Protein AF-A0A497G8M2-F1 (afdb_monomer)

pLDDT: mean 75.1, std 10.54, range [55.91, 89.5]

Structure (mmCIF, N/CA/C/O backbone):
data_AF-A0A497G8M2-F1
#
_entry.id   AF-A0A497G8M2-F1
#
loop_
_atom_site.group_PDB
_atom_site.id
_atom_site.type_symbol
_atom_site.label_atom_id
_atom_site.label_alt_id
_atom_site.label_comp_id
_atom_site.label_asym_id
_atom_site.label_entity_id
_atom_site.label_seq_id
_atom_site.pdbx_PDB_ins_code
_atom_site.Cartn_x
_atom_site.Cartn_y
_atom_site.Cartn_z
_atom_site.occupancy
_atom_site.B_iso_or_equiv
_atom_site.auth_seq_id
_atom_site.auth_comp_id
_atom_site.auth_asym_id
_atom_site.auth_atom_id
_atom_site.pdbx_PDB_model_num
ATOM 1 N N . MET A 1 1 ? -39.602 2.293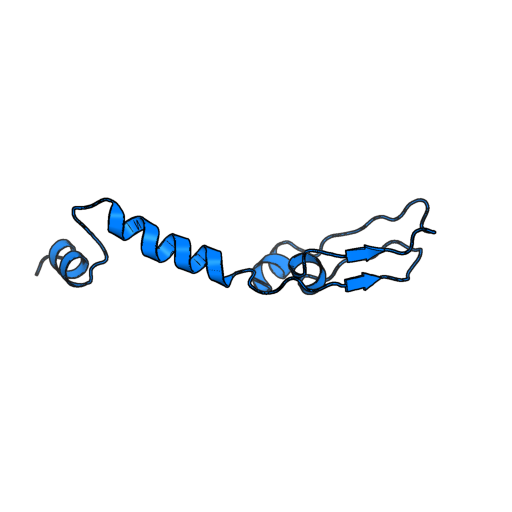 27.861 1.00 69.12 1 MET A N 1
ATOM 2 C CA . MET A 1 1 ? -38.551 3.228 27.388 1.00 69.12 1 MET A CA 1
ATOM 3 C C . MET A 1 1 ? -38.495 3.166 25.870 1.00 69.12 1 MET A C 1
ATOM 5 O O . MET A 1 1 ? -38.521 2.071 25.333 1.00 69.12 1 MET A O 1
ATOM 9 N N . SER A 1 2 ? -38.483 4.309 25.178 1.00 84.75 2 SER A N 1
ATOM 10 C CA . SER A 1 2 ? -38.452 4.341 23.708 1.00 84.75 2 SER A CA 1
ATOM 11 C C . SER A 1 2 ? -37.014 4.327 23.203 1.00 84.75 2 SER A C 1
ATOM 13 O O . SER A 1 2 ? -36.209 5.153 23.634 1.00 84.75 2 SER A O 1
ATOM 15 N N . TRP A 1 3 ? -36.718 3.443 22.250 1.00 67.81 3 TRP A N 1
ATOM 16 C CA . TRP A 1 3 ? -35.418 3.358 21.580 1.00 67.81 3 TRP A CA 1
ATOM 17 C C . TRP A 1 3 ? -35.003 4.702 20.966 1.00 67.81 3 TRP A C 1
ATOM 19 O O . TRP A 1 3 ? -33.867 5.138 21.116 1.00 67.81 3 TRP A O 1
ATOM 29 N N . LYS A 1 4 ? -35.962 5.444 20.392 1.00 72.06 4 LYS A N 1
ATOM 30 C CA . LYS A 1 4 ? -35.721 6.809 19.893 1.00 72.06 4 LYS A CA 1
ATOM 31 C C . LYS A 1 4 ? -35.279 7.758 21.011 1.00 72.06 4 LYS A C 1
ATOM 33 O O . LYS A 1 4 ? -34.406 8.588 20.801 1.00 72.06 4 LYS A O 1
ATOM 38 N N . GLY A 1 5 ? -35.852 7.632 22.207 1.00 79.06 5 GLY A N 1
ATOM 39 C CA . GLY A 1 5 ? -35.459 8.431 23.371 1.00 79.06 5 GLY A CA 1
ATOM 40 C C . GLY A 1 5 ? -34.061 8.087 23.889 1.00 79.06 5 GLY A C 1
ATOM 41 O O . GLY A 1 5 ? -33.322 8.989 24.274 1.00 79.06 5 GLY A O 1
ATOM 42 N N . VAL A 1 6 ? -33.680 6.807 23.850 1.00 81.62 6 VAL A N 1
ATOM 43 C CA . VAL A 1 6 ? -32.331 6.342 24.216 1.00 81.62 6 VAL A CA 1
ATOM 44 C C . VAL A 1 6 ? -31.289 6.911 23.255 1.00 81.62 6 VAL A C 1
ATOM 46 O O . VAL A 1 6 ? -30.299 7.484 23.695 1.00 81.62 6 VAL A O 1
ATOM 49 N N . LEU A 1 7 ? -31.554 6.851 21.950 1.00 75.44 7 LEU A N 1
ATOM 50 C CA . LEU A 1 7 ? -30.641 7.367 20.928 1.00 75.44 7 LEU A CA 1
ATOM 51 C C . LEU A 1 7 ? -30.515 8.900 20.951 1.00 75.44 7 LEU A C 1
ATOM 53 O O . LEU A 1 7 ? -29.431 9.428 20.711 1.00 75.44 7 LEU A O 1
ATOM 57 N N . ARG A 1 8 ? -31.592 9.617 21.304 1.00 78.88 8 ARG A N 1
ATOM 58 C CA . ARG A 1 8 ? -31.551 11.074 21.532 1.00 78.88 8 ARG A CA 1
ATOM 59 C C . ARG A 1 8 ? -30.744 11.434 22.779 1.00 78.88 8 ARG A C 1
ATOM 61 O O . ARG A 1 8 ? -29.947 12.361 22.731 1.00 78.88 8 ARG A O 1
ATOM 68 N N . LYS A 1 9 ? -30.897 10.681 23.877 1.00 75.88 9 LYS A N 1
ATOM 69 C CA . LYS A 1 9 ? -30.072 10.855 25.088 1.00 75.88 9 LYS A CA 1
ATOM 70 C C . LYS A 1 9 ? -28.593 10.555 24.840 1.00 75.88 9 LYS A C 1
ATOM 72 O O . LYS A 1 9 ? -27.748 11.177 25.468 1.00 75.88 9 LYS A O 1
ATOM 77 N N . ALA A 1 10 ? -28.293 9.637 23.924 1.00 71.56 10 ALA A N 1
ATOM 78 C CA . ALA A 1 10 ? -26.933 9.305 23.512 1.00 71.56 10 ALA A CA 1
ATOM 79 C C . ALA A 1 10 ? -26.321 10.307 22.509 1.00 71.56 10 ALA A C 1
ATOM 81 O O . ALA A 1 10 ? -25.180 10.120 22.102 1.00 71.56 10 ALA A O 1
ATOM 82 N N . GLY A 1 11 ? -27.059 11.341 22.076 1.00 67.81 11 GLY A N 1
ATOM 83 C CA . GLY A 1 11 ? -26.565 12.346 21.122 1.00 67.81 11 GLY A CA 1
ATOM 84 C C . GLY A 1 11 ? -26.375 11.830 19.690 1.00 67.81 11 GLY A C 1
ATOM 85 O O . GLY A 1 11 ? -25.791 12.523 18.866 1.00 67.81 11 GLY A O 1
ATOM 86 N N . ILE A 1 12 ? -26.875 10.625 19.389 1.00 72.44 12 ILE A N 1
ATOM 87 C CA . ILE A 1 12 ? -26.740 9.970 18.078 1.00 72.44 12 ILE A CA 1
ATOM 88 C C . ILE A 1 12 ? -27.763 10.530 17.081 1.00 72.44 12 ILE A C 1
ATOM 90 O O . ILE A 1 12 ? -27.514 10.558 15.882 1.00 72.44 12 ILE A O 1
ATOM 94 N N . ILE A 1 13 ? -28.921 10.983 17.573 1.00 69.19 13 ILE A N 1
ATOM 95 C CA . ILE A 1 13 ? -29.987 11.557 16.745 1.00 69.19 13 ILE A CA 1
ATOM 96 C C . ILE A 1 13 ? -30.268 12.980 17.225 1.00 69.19 13 ILE A C 1
ATOM 98 O O . ILE A 1 13 ? -30.922 13.182 18.253 1.00 69.19 13 ILE A O 1
ATOM 102 N N . GLY A 1 14 ? -29.762 13.949 16.467 1.00 62.53 14 GLY A N 1
ATOM 103 C CA . GLY A 1 14 ? -30.021 15.375 16.651 1.00 62.53 14 GLY A CA 1
ATOM 104 C C . GLY A 1 14 ? -31.310 15.816 15.977 1.00 62.53 14 GLY A C 1
ATOM 105 O O . GLY A 1 14 ? -31.826 15.158 15.078 1.00 62.53 14 GLY A O 1
ATOM 106 N N . THR A 1 15 ? -31.849 16.942 16.428 1.00 63.75 15 THR A N 1
ATOM 107 C CA . THR A 1 15 ? -32.924 17.665 15.723 1.00 63.75 15 THR A CA 1
ATOM 108 C C . THR A 1 15 ? -32.375 18.638 14.682 1.00 63.75 15 THR A C 1
ATOM 110 O O . THR A 1 15 ? -33.127 19.195 13.889 1.00 63.75 15 THR A O 1
ATOM 113 N N . ASP A 1 16 ? -31.063 18.833 14.683 1.00 62.88 16 ASP A N 1
ATOM 114 C CA . ASP A 1 16 ? -30.299 19.711 13.825 1.00 62.88 16 ASP A CA 1
ATOM 115 C C . ASP A 1 16 ? -29.298 18.900 12.992 1.00 62.88 16 ASP A C 1
ATOM 117 O O . ASP A 1 16 ? -28.629 17.989 13.481 1.00 62.88 16 ASP A O 1
ATOM 121 N N . ARG A 1 17 ? -29.159 19.271 11.713 1.00 57.91 17 ARG A N 1
ATOM 122 C CA . ARG A 1 17 ? -28.249 18.625 10.746 1.00 57.91 17 ARG A CA 1
ATOM 123 C C . ARG A 1 17 ? -26.758 18.727 11.116 1.00 57.91 17 ARG A C 1
ATOM 125 O O . ARG A 1 17 ? -25.916 18.296 10.343 1.00 57.91 17 ARG A O 1
ATOM 132 N N . SER A 1 18 ? -26.407 19.309 12.263 1.00 56.56 18 SER A N 1
ATOM 133 C CA . SER A 1 18 ? -25.024 19.528 12.703 1.00 56.56 18 SER A CA 1
ATOM 134 C C . SER A 1 18 ? -24.374 18.263 13.288 1.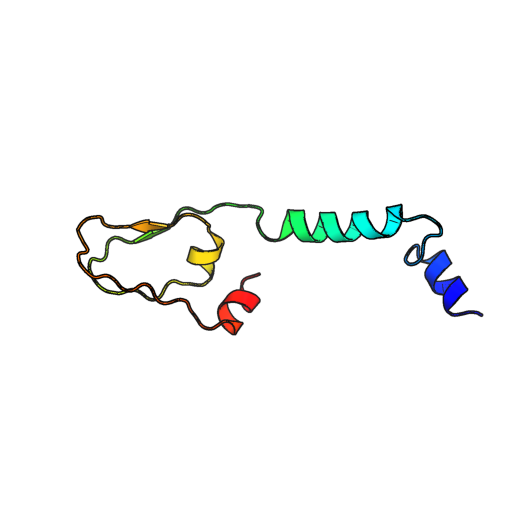00 56.56 18 SER A C 1
ATOM 136 O O . SER A 1 18 ? -23.162 18.068 13.167 1.00 56.56 18 SER A O 1
ATOM 138 N N . LEU A 1 19 ? -25.168 17.344 13.855 1.00 55.91 19 LEU A N 1
ATOM 139 C CA . LEU A 1 19 ? -24.643 16.129 14.502 1.00 55.91 19 LEU A CA 1
ATOM 140 C C . LEU A 1 19 ? -24.149 15.057 13.515 1.00 55.91 19 LEU A C 1
ATOM 142 O O . LEU A 1 19 ? -23.448 14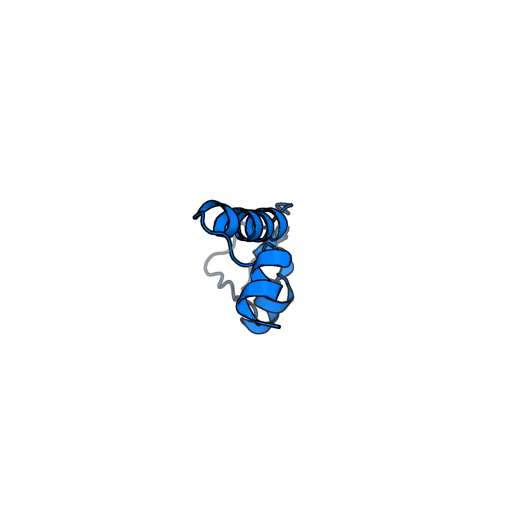.129 13.912 1.00 55.91 19 LEU A O 1
ATOM 146 N N . GLU A 1 20 ? -24.453 15.202 12.226 1.00 59.31 20 GLU A N 1
ATOM 147 C CA . GLU A 1 20 ? -24.060 14.245 11.184 1.00 59.31 20 GLU A CA 1
ATOM 148 C C . GLU A 1 20 ? -22.667 14.521 10.605 1.00 59.31 20 GLU A C 1
ATOM 150 O O . GLU A 1 20 ? -22.033 13.622 10.055 1.00 59.31 20 GLU A O 1
ATOM 155 N N . PHE A 1 21 ? -22.141 15.736 10.774 1.00 57.91 21 PHE A N 1
ATOM 156 C CA . PHE A 1 21 ? -20.853 16.105 10.188 1.00 57.91 21 PHE A CA 1
ATOM 157 C C . PHE A 1 21 ? -19.683 15.875 11.142 1.00 57.91 21 PHE A C 1
ATOM 159 O O . PHE A 1 21 ? -18.609 15.506 10.687 1.00 57.91 21 PHE A O 1
ATOM 166 N N . SER A 1 22 ? -19.876 15.981 12.460 1.00 57.41 22 SER A N 1
ATOM 167 C CA . SER A 1 22 ? -18.773 15.860 13.431 1.00 57.41 22 SER A CA 1
ATOM 168 C C . SER A 1 22 ? -18.071 14.495 13.384 1.00 57.41 22 SER A C 1
ATOM 170 O O . SER A 1 22 ? -16.842 14.425 13.397 1.00 57.41 22 SER A O 1
ATOM 172 N N . ASN A 1 23 ? -18.831 13.402 13.256 1.00 59.28 23 ASN A N 1
ATOM 173 C CA . ASN A 1 23 ? -18.243 12.065 13.184 1.00 59.28 23 ASN A CA 1
ATOM 174 C C . ASN A 1 23 ? -17.607 11.806 11.808 1.00 59.28 23 ASN A C 1
ATOM 176 O O . ASN A 1 23 ? -16.530 11.227 11.718 1.00 59.28 23 ASN A O 1
ATOM 180 N N . GLN A 1 24 ? -18.211 12.313 10.729 1.00 59.16 24 GLN A N 1
ATOM 181 C CA . GLN A 1 24 ? -17.678 12.127 9.378 1.00 59.16 24 GLN A CA 1
ATOM 182 C C . GLN A 1 24 ? -16.371 12.891 9.135 1.00 59.16 24 GLN A C 1
ATOM 184 O O . GLN A 1 24 ? -15.461 12.349 8.507 1.00 59.16 24 GLN A O 1
ATOM 189 N N . THR A 1 25 ? -16.208 14.101 9.676 1.00 56.09 25 THR A N 1
ATOM 190 C CA . THR A 1 25 ? -14.935 14.838 9.566 1.00 56.09 25 THR A CA 1
ATOM 191 C C . THR A 1 25 ? -13.821 14.174 10.385 1.00 56.09 25 THR A C 1
ATOM 193 O O . THR A 1 25 ? -12.657 14.213 9.994 1.00 56.09 25 THR A O 1
ATOM 196 N N . ARG A 1 26 ? -14.163 13.499 11.492 1.00 61.75 26 ARG A N 1
ATOM 197 C CA . ARG A 1 26 ? -13.208 12.754 12.335 1.00 61.75 26 ARG A CA 1
ATOM 198 C C . ARG A 1 26 ? -12.666 11.501 11.649 1.00 61.75 26 ARG A C 1
ATOM 200 O O . ARG A 1 26 ? -11.474 11.238 11.765 1.00 61.75 26 ARG A O 1
ATOM 207 N N . PHE A 1 27 ? -13.501 10.770 10.909 1.00 60.03 27 PHE A N 1
ATOM 208 C CA . PHE A 1 27 ? -13.029 9.637 10.107 1.00 60.03 27 PHE A CA 1
ATOM 209 C C . PHE A 1 27 ? -12.114 10.099 8.974 1.00 60.03 27 PHE A C 1
ATOM 211 O O . PHE A 1 27 ? -11.078 9.496 8.737 1.00 60.03 27 PHE A O 1
ATOM 218 N N . ARG A 1 28 ? -12.430 11.217 8.316 1.00 59.72 28 ARG A N 1
ATOM 219 C CA . ARG A 1 28 ? -11.617 11.712 7.195 1.00 59.72 28 ARG A CA 1
ATOM 220 C C . ARG A 1 28 ? -10.244 12.231 7.619 1.00 59.72 28 ARG A C 1
ATOM 222 O O . ARG A 1 28 ? -9.279 12.022 6.896 1.00 59.72 28 ARG A O 1
ATOM 229 N N . ASN A 1 29 ? -10.141 12.862 8.786 1.00 58.09 29 ASN A N 1
ATOM 230 C CA . ASN A 1 29 ? -8.889 13.472 9.230 1.00 58.09 29 ASN A CA 1
ATOM 231 C C . ASN A 1 29 ? -7.852 12.478 9.774 1.00 58.09 29 ASN A C 1
ATOM 233 O O . ASN A 1 29 ? -6.710 12.884 9.944 1.00 58.09 29 ASN A O 1
ATOM 237 N N . ASN A 1 30 ? -8.215 11.219 10.049 1.00 59.22 30 ASN A N 1
ATOM 238 C CA . ASN A 1 30 ? -7.318 10.248 10.692 1.00 59.22 30 ASN A CA 1
ATOM 239 C C . ASN A 1 30 ? -6.857 9.092 9.792 1.00 59.22 30 ASN A C 1
ATOM 241 O O . ASN A 1 30 ? -5.956 8.363 10.192 1.00 59.22 30 ASN A O 1
ATOM 245 N N . LEU A 1 31 ? -7.445 8.925 8.603 1.00 62.09 31 LEU A N 1
ATOM 246 C CA . LEU A 1 31 ? -7.144 7.786 7.724 1.00 62.09 31 LEU A CA 1
ATOM 247 C C . LEU A 1 31 ? -5.849 7.964 6.916 1.00 62.09 31 LEU A C 1
ATOM 249 O O . LEU A 1 31 ? 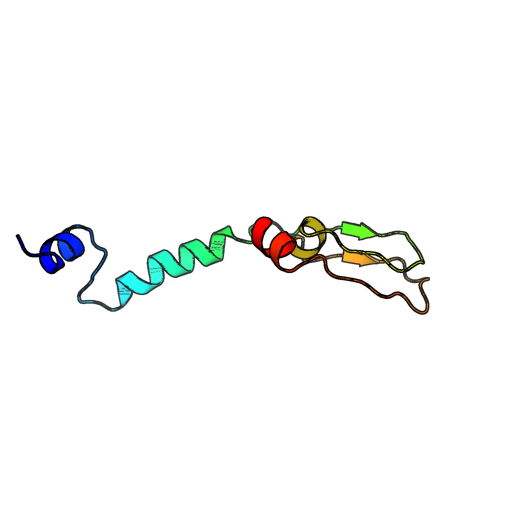-5.249 6.978 6.511 1.00 62.09 31 LEU A O 1
ATOM 253 N N . LEU A 1 32 ? -5.386 9.201 6.707 1.00 62.88 32 LEU A N 1
ATOM 254 C CA . LEU A 1 32 ? -4.160 9.515 5.962 1.00 62.88 32 LEU A CA 1
ATOM 255 C C . LEU A 1 32 ? -3.486 10.751 6.580 1.00 62.88 32 LEU A C 1
ATOM 257 O O . LEU A 1 32 ? -3.583 11.861 6.070 1.00 62.88 32 LEU A O 1
ATOM 261 N N . THR A 1 33 ? -2.863 10.591 7.748 1.00 63.69 33 THR A N 1
ATOM 262 C CA . THR A 1 33 ? -2.245 11.704 8.505 1.00 63.69 33 THR A CA 1
ATOM 263 C C . THR A 1 33 ? -0.757 11.899 8.224 1.00 63.69 33 THR A C 1
ATOM 265 O O . THR A 1 33 ? -0.149 12.829 8.756 1.00 63.69 33 THR A O 1
ATOM 268 N N . LYS A 1 34 ? -0.142 11.042 7.402 1.00 68.00 34 LYS A N 1
ATOM 269 C CA . LYS A 1 34 ? 1.291 11.111 7.117 1.00 68.00 34 LYS A CA 1
ATOM 270 C C . LYS A 1 34 ? 1.623 10.603 5.718 1.00 68.00 34 LYS A C 1
ATOM 272 O O . LYS A 1 34 ? 1.695 9.400 5.492 1.00 6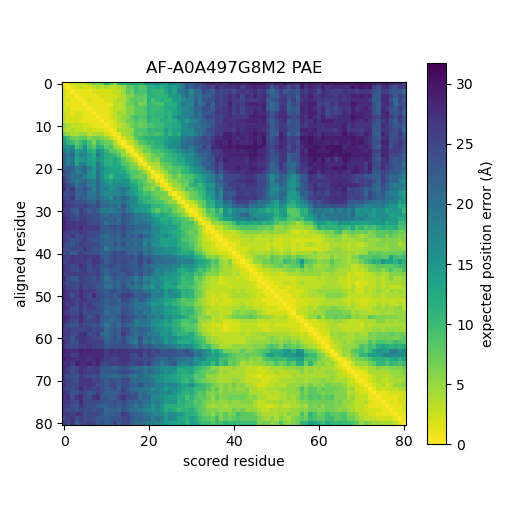8.00 34 LYS A O 1
ATOM 277 N N . THR A 1 35 ? 1.915 11.536 4.819 1.00 71.75 35 THR A N 1
ATOM 278 C CA . THR A 1 35 ? 2.544 11.258 3.524 1.00 71.75 35 THR A CA 1
ATOM 279 C C . THR A 1 35 ? 3.918 10.621 3.756 1.00 71.75 35 THR A C 1
ATOM 281 O O . THR A 1 35 ? 4.734 11.146 4.523 1.00 71.75 35 THR A O 1
ATOM 284 N N 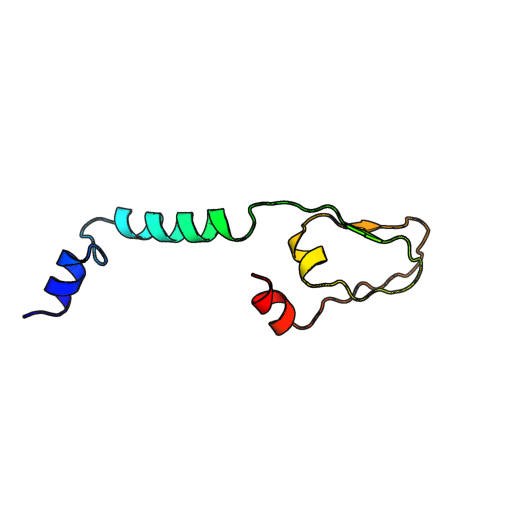. THR A 1 36 ? 4.187 9.478 3.121 1.00 80.94 36 THR A N 1
ATOM 285 C CA . THR A 1 36 ? 5.477 8.777 3.220 1.00 80.94 36 THR A CA 1
ATOM 286 C C . THR A 1 36 ? 6.060 8.545 1.833 1.00 80.94 36 THR A C 1
ATOM 288 O O . THR A 1 36 ? 5.483 7.866 0.993 1.00 80.94 36 THR A O 1
ATOM 291 N N . VAL A 1 37 ? 7.238 9.116 1.585 1.00 86.12 37 VAL A N 1
ATOM 292 C CA . VAL A 1 37 ? 7.887 9.008 0.277 1.00 86.12 37 VAL A CA 1
ATOM 293 C C . VAL A 1 37 ? 8.591 7.661 0.160 1.00 86.12 37 VAL A C 1
ATOM 295 O O . VAL A 1 37 ? 9.443 7.330 0.984 1.00 86.12 37 VAL A O 1
ATOM 298 N N . SER A 1 38 ? 8.255 6.901 -0.881 1.00 87.12 38 SER A N 1
ATOM 299 C CA . SER A 1 38 ? 8.881 5.611 -1.182 1.00 87.12 38 SER A CA 1
ATOM 300 C C . SER A 1 38 ? 9.680 5.679 -2.479 1.00 87.12 38 SER A C 1
ATOM 302 O O . SER A 1 38 ? 9.150 6.098 -3.502 1.00 87.12 38 SER A O 1
ATOM 304 N N . THR A 1 39 ? 10.931 5.221 -2.470 1.00 89.50 39 THR A N 1
ATOM 305 C CA . THR A 1 39 ? 11.787 5.202 -3.669 1.00 89.50 39 THR A CA 1
ATOM 306 C C . THR A 1 39 ? 11.982 3.774 -4.171 1.00 89.50 39 THR A C 1
ATOM 308 O O . THR A 1 39 ? 12.370 2.893 -3.403 1.00 89.50 39 THR A O 1
ATOM 311 N N . ILE A 1 40 ? 11.726 3.536 -5.462 1.00 86.56 40 ILE A N 1
ATOM 312 C CA . ILE A 1 40 ? 11.872 2.225 -6.115 1.00 86.56 40 ILE A CA 1
ATOM 313 C C . ILE A 1 40 ? 12.883 2.333 -7.264 1.00 86.56 40 ILE A C 1
ATOM 315 O O . ILE A 1 40 ? 12.562 2.821 -8.349 1.00 86.56 40 ILE A O 1
ATOM 319 N N . ASN A 1 41 ? 14.084 1.796 -7.033 1.00 83.62 41 ASN A N 1
ATOM 320 C CA . ASN A 1 41 ? 15.240 1.856 -7.944 1.00 83.62 41 ASN A CA 1
ATOM 321 C C . ASN A 1 41 ? 15.368 0.631 -8.865 1.00 83.62 41 ASN A C 1
ATOM 323 O O . ASN A 1 41 ? 16.469 0.213 -9.208 1.00 83.62 41 ASN A O 1
ATOM 327 N N . THR A 1 42 ? 14.259 -0.027 -9.188 1.00 78.69 42 THR A N 1
ATOM 328 C CA . THR A 1 42 ? 14.284 -1.198 -10.076 1.00 78.69 42 THR A CA 1
ATOM 329 C C . THR A 1 42 ? 13.877 -0.774 -11.483 1.00 78.69 4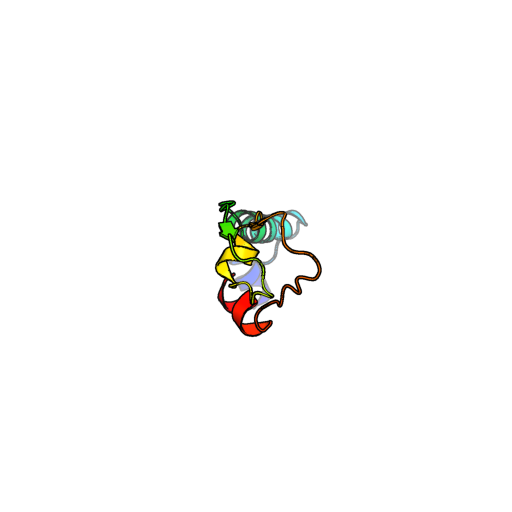2 THR A C 1
ATOM 331 O O . THR A 1 42 ? 13.078 0.140 -11.627 1.00 78.69 42 THR A O 1
ATOM 334 N N . THR A 1 43 ? 14.381 -1.417 -12.534 1.00 74.31 43 THR A N 1
ATOM 335 C CA . THR A 1 43 ? 14.004 -1.111 -13.930 1.00 74.31 43 THR A CA 1
ATOM 336 C C . THR A 1 43 ? 12.889 -2.018 -14.474 1.00 74.31 43 THR A C 1
ATOM 338 O O . THR A 1 43 ? 12.323 -1.729 -15.522 1.00 74.31 43 THR A O 1
ATOM 341 N N . ALA A 1 44 ? 12.518 -3.079 -13.744 1.00 78.38 44 ALA A N 1
ATOM 342 C CA . ALA A 1 44 ? 11.534 -4.104 -14.138 1.00 78.38 44 ALA A CA 1
ATOM 343 C C . ALA A 1 44 ? 10.127 -3.872 -13.549 1.00 78.38 44 ALA A C 1
ATOM 345 O O . ALA A 1 44 ? 9.972 -3.061 -12.649 1.00 78.38 44 ALA A O 1
ATOM 346 N N . ALA A 1 45 ? 9.081 -4.574 -13.994 1.00 81.00 45 ALA A N 1
ATOM 347 C CA . ALA A 1 45 ? 7.743 -4.486 -13.380 1.00 81.00 45 ALA A CA 1
ATOM 348 C C . ALA A 1 45 ? 7.769 -4.770 -11.860 1.00 81.00 45 ALA A C 1
ATOM 350 O O . ALA A 1 45 ? 8.538 -5.618 -11.403 1.00 81.00 45 ALA A O 1
ATOM 351 N N . VAL A 1 46 ? 6.956 -4.054 -11.072 1.00 85.19 46 VAL A N 1
ATOM 352 C CA . VAL A 1 46 ? 6.912 -4.193 -9.602 1.00 85.19 46 VAL A CA 1
ATOM 353 C C . VAL A 1 46 ? 5.470 -4.272 -9.106 1.00 85.19 46 VAL A C 1
ATOM 355 O O . 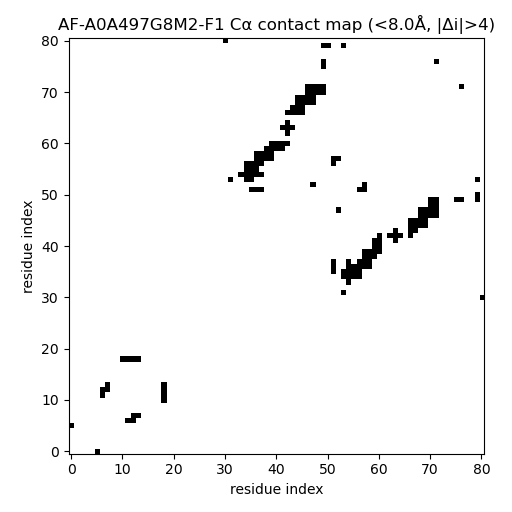VAL A 1 46 ? 4.591 -3.541 -9.560 1.00 85.19 46 VAL A O 1
ATOM 358 N N . ALA A 1 47 ? 5.241 -5.167 -8.144 1.00 88.06 47 ALA A N 1
ATOM 359 C CA . ALA A 1 47 ? 4.040 -5.164 -7.322 1.00 88.06 47 ALA A CA 1
ATOM 360 C C . ALA A 1 47 ? 4.239 -4.185 -6.164 1.00 88.06 47 ALA A C 1
ATOM 362 O O . ALA A 1 47 ? 5.155 -4.348 -5.353 1.00 88.06 47 ALA A O 1
ATOM 363 N N . LEU A 1 48 ? 3.408 -3.148 -6.112 1.00 87.38 48 LEU A N 1
ATOM 364 C CA . LEU A 1 48 ? 3.476 -2.149 -5.054 1.00 87.38 48 LEU A CA 1
ATOM 365 C C . LEU A 1 48 ? 2.881 -2.720 -3.768 1.00 87.38 48 LEU A C 1
ATOM 367 O O . LEU A 1 48 ? 1.875 -3.430 -3.785 1.00 87.38 48 LEU A O 1
ATOM 371 N N . THR A 1 49 ? 3.498 -2.409 -2.635 1.00 87.25 49 THR A N 1
ATOM 372 C CA . THR A 1 49 ? 2.927 -2.774 -1.334 1.00 87.25 49 THR A CA 1
ATOM 373 C C . THR A 1 49 ? 1.806 -1.809 -0.952 1.00 87.25 49 THR A C 1
ATOM 375 O O . THR A 1 49 ? 1.809 -0.643 -1.353 1.00 87.25 49 THR A O 1
ATOM 378 N N . SER A 1 50 ? 0.863 -2.267 -0.124 1.00 84.19 50 SER A N 1
ATOM 379 C CA . SER A 1 50 ? -0.226 -1.423 0.384 1.00 84.19 50 SER A CA 1
ATOM 380 C C . SER A 1 50 ? 0.309 -0.175 1.094 1.00 84.19 50 SER A C 1
ATOM 382 O O . SER A 1 50 ? -0.209 0.916 0.898 1.00 84.19 50 SER A O 1
ATOM 384 N N . ALA A 1 51 ? 1.401 -0.321 1.854 1.00 82.06 51 ALA A N 1
ATOM 385 C CA . ALA A 1 51 ? 2.041 0.782 2.568 1.00 82.06 51 ALA A CA 1
ATOM 386 C C . ALA A 1 51 ? 2.621 1.847 1.621 1.00 82.06 51 ALA A C 1
ATOM 388 O O . ALA A 1 51 ? 2.480 3.037 1.881 1.00 82.06 51 ALA A O 1
ATOM 389 N N . GLN A 1 52 ? 3.228 1.439 0.502 1.00 85.06 52 GLN A N 1
ATOM 39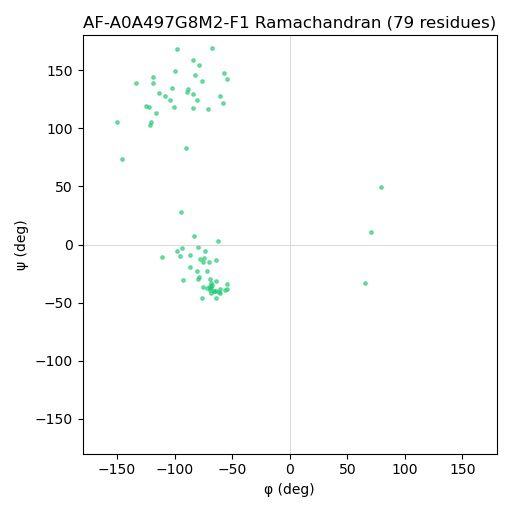0 C CA . GLN A 1 52 ? 3.749 2.378 -0.501 1.00 85.06 52 GLN A CA 1
ATOM 391 C C . GLN A 1 52 ? 2.626 3.137 -1.212 1.00 85.06 52 GLN A C 1
ATOM 393 O O . GLN A 1 52 ? 2.793 4.309 -1.534 1.00 85.06 52 GLN A O 1
ATOM 398 N N . LEU A 1 53 ? 1.483 2.484 -1.438 1.00 85.56 53 LEU A N 1
ATOM 399 C CA . LEU A 1 53 ? 0.311 3.110 -2.055 1.00 85.56 53 LEU A CA 1
ATOM 400 C C . LEU A 1 53 ? -0.384 4.098 -1.111 1.00 85.56 53 LEU A C 1
ATOM 402 O O . LEU A 1 53 ? -0.812 5.160 -1.551 1.00 85.56 53 LEU A O 1
ATOM 406 N N . LEU A 1 54 ? -0.439 3.791 0.186 1.00 84.31 54 LEU A N 1
ATOM 407 C CA . LEU A 1 54 ? -0.956 4.710 1.206 1.00 84.31 54 LEU A CA 1
ATOM 408 C C . LEU A 1 54 ? 0.020 5.843 1.553 1.00 84.31 54 LEU A C 1
ATOM 410 O O . LEU A 1 54 ? -0.381 6.836 2.150 1.00 84.31 54 LEU A O 1
ATOM 414 N N . GLY A 1 55 ? 1.290 5.720 1.155 1.00 83.56 55 GLY A N 1
ATOM 415 C CA . GLY A 1 55 ? 2.309 6.761 1.299 1.00 83.56 55 GLY A CA 1
ATOM 416 C C . GLY A 1 55 ? 2.173 7.948 0.337 1.00 83.56 55 GLY A C 1
ATOM 417 O O . GLY A 1 55 ? 2.899 8.927 0.494 1.00 83.56 55 GLY A O 1
ATOM 418 N N . GLU A 1 56 ? 1.231 7.892 -0.611 1.00 77.19 56 GLU A N 1
ATOM 419 C CA . GLU A 1 56 ? 0.863 8.912 -1.614 1.00 77.19 56 GLU A CA 1
ATOM 420 C C . GLU A 1 56 ? 1.932 9.263 -2.669 1.00 77.19 56 GLU A C 1
ATOM 422 O O . GLU A 1 56 ? 1.566 9.539 -3.812 1.00 77.19 56 GLU A O 1
ATOM 427 N N . LEU A 1 57 ? 3.233 9.237 -2.345 1.00 86.81 57 LEU A N 1
ATOM 428 C CA . LEU A 1 57 ? 4.310 9.564 -3.288 1.00 86.81 57 LEU A CA 1
ATOM 429 C C . LEU A 1 57 ? 5.310 8.416 -3.455 1.00 86.81 57 LEU A C 1
ATOM 431 O O . LEU A 1 57 ? 6.044 8.053 -2.532 1.00 86.81 57 LEU A O 1
ATOM 435 N N . ILE A 1 58 ? 5.406 7.913 -4.686 1.00 88.06 58 ILE A N 1
ATOM 436 C CA . ILE A 1 58 ? 6.385 6.901 -5.083 1.00 88.06 58 ILE A CA 1
ATOM 437 C C . ILE A 1 58 ? 7.334 7.500 -6.128 1.00 88.06 58 ILE A C 1
ATOM 439 O O . ILE A 1 58 ? 6.932 7.795 -7.252 1.00 88.06 58 ILE A O 1
ATOM 443 N N . LEU A 1 59 ? 8.607 7.657 -5.761 1.00 88.81 59 LEU A N 1
ATOM 444 C CA . LEU A 1 59 ? 9.691 8.079 -6.648 1.00 88.81 59 LEU A CA 1
ATOM 445 C C . LEU A 1 59 ? 10.237 6.868 -7.405 1.00 88.81 59 LEU A C 1
ATOM 447 O O . LEU A 1 59 ? 10.562 5.830 -6.818 1.00 88.81 59 LEU A O 1
ATOM 451 N N . ARG A 1 60 ? 10.333 7.001 -8.724 1.00 84.56 60 ARG A N 1
ATOM 452 C CA . ARG A 1 60 ? 10.632 5.900 -9.639 1.00 84.56 60 ARG A CA 1
ATOM 453 C C . ARG A 1 60 ? 11.919 6.143 -10.401 1.00 84.56 60 ARG A C 1
ATOM 455 O O . ARG A 1 60 ? 12.192 7.274 -10.791 1.00 84.56 60 ARG A O 1
ATOM 462 N N . ASP A 1 61 ? 12.660 5.062 -10.645 1.00 83.44 61 ASP A N 1
ATOM 463 C CA . ASP A 1 61 ? 13.787 5.076 -11.579 1.00 83.44 61 ASP A CA 1
ATOM 464 C C . ASP A 1 61 ? 13.314 5.520 -12.983 1.00 83.44 61 ASP A C 1
ATOM 466 O O . ASP A 1 61 ? 12.421 4.872 -13.549 1.00 83.44 61 ASP A O 1
ATOM 470 N N . PRO A 1 62 ? 13.885 6.602 -13.549 1.00 80.00 62 PRO A N 1
ATOM 471 C CA . PRO A 1 62 ? 13.511 7.127 -14.861 1.00 80.00 62 PRO A CA 1
ATOM 472 C C . PRO A 1 62 ? 13.936 6.242 -16.045 1.00 80.00 62 PRO A C 1
ATOM 474 O O . PRO A 1 62 ? 13.419 6.427 -17.144 1.00 80.00 62 PRO A O 1
ATOM 477 N N . ASN A 1 63 ? 14.833 5.269 -15.859 1.00 83.25 63 ASN A N 1
ATOM 478 C CA . ASN A 1 63 ? 15.378 4.453 -16.954 1.00 83.25 63 ASN A CA 1
ATOM 479 C C . ASN A 1 63 ? 14.480 3.266 -17.375 1.00 83.25 63 ASN A C 1
ATOM 481 O O . ASN A 1 63 ? 14.891 2.421 -18.170 1.00 83.25 63 ASN A O 1
ATOM 485 N N . GLY A 1 64 ? 13.261 3.157 -16.840 1.00 71.12 64 GLY A N 1
ATOM 486 C CA . GLY A 1 64 ? 12.357 2.030 -17.086 1.00 71.12 64 GLY A CA 1
ATOM 487 C C . GLY A 1 64 ? 11.422 2.221 -18.284 1.00 71.12 64 GLY A C 1
ATOM 488 O O . GLY A 1 64 ? 10.258 2.569 -18.094 1.00 71.12 64 GLY A O 1
ATOM 489 N N . ALA A 1 65 ? 11.881 1.937 -19.505 1.00 63.84 65 ALA A N 1
ATOM 490 C CA . ALA A 1 65 ? 10.998 1.831 -20.670 1.00 63.84 65 ALA A CA 1
ATOM 491 C C . ALA A 1 65 ? 10.152 0.542 -20.557 1.00 63.84 65 ALA A C 1
ATOM 493 O O . ALA A 1 65 ? 10.705 -0.552 -20.565 1.00 63.84 65 ALA A O 1
ATOM 494 N N . ASN A 1 66 ? 8.824 0.657 -20.444 1.00 70.44 66 ASN A N 1
ATOM 495 C CA . ASN A 1 66 ? 7.844 -0.449 -20.335 1.00 70.44 66 ASN A CA 1
ATOM 496 C C . ASN A 1 66 ? 7.703 -1.108 -18.949 1.00 70.44 66 ASN A C 1
ATOM 498 O O . ASN A 1 66 ? 7.695 -2.335 -18.822 1.00 70.44 66 ASN A O 1
ATOM 502 N N . ARG A 1 67 ? 7.529 -0.309 -17.891 1.00 77.25 67 ARG A N 1
ATOM 503 C CA . ARG A 1 67 ? 7.177 -0.839 -16.565 1.00 77.25 67 ARG A CA 1
ATOM 504 C C . ARG A 1 67 ? 5.668 -0.954 -16.386 1.00 77.25 67 ARG A C 1
ATOM 506 O O . ARG A 1 67 ? 4.931 -0.015 -16.666 1.00 77.25 67 ARG A O 1
ATOM 513 N N . ALA A 1 68 ? 5.237 -2.100 -15.868 1.00 83.88 68 ALA A N 1
ATOM 514 C CA . ALA A 1 68 ? 3.892 -2.298 -15.353 1.00 83.88 68 ALA A CA 1
ATOM 515 C C . ALA A 1 68 ? 3.943 -2.280 -13.824 1.00 83.88 68 ALA A C 1
ATOM 517 O O . ALA A 1 68 ? 4.688 -3.051 -13.212 1.00 83.88 68 ALA A O 1
ATOM 518 N N . ASP A 1 69 ? 3.143 -1.402 -13.233 1.00 83.25 69 ASP A N 1
ATOM 519 C CA . ASP A 1 69 ? 2.941 -1.346 -11.793 1.00 83.25 69 ASP A CA 1
ATOM 520 C C . ASP A 1 69 ? 1.640 -2.028 -11.454 1.00 83.25 69 ASP A C 1
ATOM 522 O O . ASP A 1 69 ? 0.569 -1.631 -11.913 1.00 83.25 69 ASP A O 1
ATOM 526 N N . THR A 1 70 ? 1.751 -3.094 -10.673 1.00 87.19 70 THR A N 1
ATOM 527 C CA . THR A 1 70 ? 0.586 -3.863 -10.254 1.00 87.19 70 THR A CA 1
ATOM 528 C C . THR A 1 70 ? 0.233 -3.495 -8.826 1.00 87.19 70 THR A C 1
ATOM 530 O O . THR A 1 70 ? 1.097 -3.368 -7.955 1.00 87.19 70 THR A O 1
ATOM 533 N N . VAL A 1 71 ? -1.059 -3.279 -8.604 1.00 87.06 71 VAL A N 1
ATOM 534 C CA . VAL A 1 71 ? -1.612 -3.040 -7.275 1.00 87.06 71 VAL A CA 1
ATOM 535 C C . VAL A 1 71 ? -1.839 -4.377 -6.564 1.00 87.06 71 VAL A C 1
ATOM 537 O O . VAL A 1 71 ? -2.180 -5.368 -7.219 1.00 87.06 71 VAL A O 1
ATOM 540 N N . PRO A 1 72 ? -1.657 -4.431 -5.234 1.00 84.88 72 PRO A N 1
ATOM 541 C CA . PRO A 1 72 ? -1.985 -5.612 -4.455 1.00 84.88 72 PRO A CA 1
ATOM 542 C C . PRO A 1 72 ? -3.506 -5.815 -4.444 1.00 84.88 72 PRO A C 1
ATOM 544 O O . PRO A 1 72 ? -4.276 -4.953 -4.875 1.00 84.88 72 PRO A O 1
ATOM 547 N N . THR A 1 73 ? -3.964 -6.972 -3.964 1.00 87.19 73 THR A N 1
ATOM 548 C CA . THR A 1 73 ? -5.402 -7.272 -3.928 1.00 87.19 73 THR A CA 1
ATOM 549 C C . THR A 1 73 ? -6.162 -6.211 -3.128 1.00 87.19 73 THR A C 1
ATOM 551 O O . THR A 1 73 ? -5.656 -5.670 -2.145 1.00 87.19 73 THR A O 1
ATOM 554 N N . ALA A 1 74 ? -7.408 -5.931 -3.519 1.00 82.75 74 ALA A N 1
ATOM 555 C CA . ALA A 1 74 ? -8.238 -4.933 -2.840 1.00 82.75 74 ALA A CA 1
ATOM 556 C C . ALA A 1 74 ? -8.354 -5.196 -1.326 1.00 82.75 74 ALA A C 1
ATOM 558 O O . ALA A 1 74 ? -8.346 -4.264 -0.529 1.00 82.75 74 ALA A O 1
ATOM 559 N N . THR A 1 75 ? -8.373 -6.466 -0.914 1.00 84.94 75 THR A N 1
ATOM 560 C CA . THR A 1 75 ? -8.370 -6.862 0.500 1.00 84.94 75 THR A CA 1
ATOM 561 C C . THR A 1 75 ? -7.115 -6.393 1.239 1.00 84.94 75 THR A C 1
ATOM 563 O O . THR A 1 75 ? -7.224 -5.909 2.361 1.00 84.94 75 THR A O 1
ATOM 566 N N . LEU A 1 76 ? -5.935 -6.486 0.617 1.00 83.50 76 LEU A N 1
ATOM 567 C CA . LEU A 1 76 ? -4.672 -6.023 1.204 1.00 83.50 76 LEU A CA 1
ATOM 568 C C . LEU A 1 76 ? -4.568 -4.495 1.259 1.00 83.50 76 LEU A C 1
ATOM 570 O O . LEU A 1 76 ? -3.800 -3.975 2.067 1.00 83.50 76 LEU A O 1
ATOM 574 N N . LEU A 1 77 ? -5.311 -3.784 0.409 1.00 80.62 77 LEU A N 1
ATOM 575 C CA . LEU A 1 77 ? -5.413 -2.324 0.445 1.00 80.62 77 LEU A CA 1
ATOM 576 C C . LEU A 1 77 ? -6.325 -1.862 1.577 1.00 80.62 77 LEU A C 1
ATOM 578 O O . LEU A 1 77 ? -5.949 -0.984 2.343 1.00 80.62 77 LEU A O 1
ATOM 582 N N . ILE A 1 78 ? -7.491 -2.494 1.715 1.00 80.19 78 ILE A N 1
ATOM 583 C CA . ILE A 1 78 ? -8.450 -2.184 2.781 1.00 80.19 78 ILE A CA 1
ATOM 584 C C . ILE A 1 78 ? -7.868 -2.535 4.151 1.00 80.19 78 ILE A C 1
ATOM 586 O O . ILE A 1 78 ? -8.032 -1.768 5.083 1.00 80.19 78 ILE A O 1
ATOM 590 N N . ALA A 1 79 ? -7.150 -3.656 4.274 1.00 80.00 79 ALA A N 1
ATOM 591 C CA . ALA A 1 79 ? -6.505 -4.046 5.530 1.00 80.00 79 ALA A CA 1
ATOM 592 C C . ALA A 1 79 ? -5.400 -3.077 5.993 1.00 80.00 79 ALA A C 1
ATOM 594 O O . ALA A 1 79 ? -4.930 -3.191 7.123 1.00 80.00 79 ALA A O 1
ATOM 595 N N . ALA A 1 80 ? -4.951 -2.173 5.120 1.00 70.19 80 ALA A N 1
ATOM 596 C CA . ALA A 1 80 ? -3.913 -1.199 5.420 1.00 70.19 80 ALA A CA 1
ATOM 597 C C . ALA A 1 80 ? -4.469 0.192 5.803 1.00 70.19 80 ALA A C 1
ATOM 599 O O . ALA A 1 80 ? -3.677 1.054 6.182 1.00 70.19 80 ALA A O 1
ATOM 600 N N . ILE A 1 81 ? -5.792 0.397 5.717 1.00 72.25 81 ILE A N 1
ATOM 601 C CA . ILE A 1 81 ? -6.536 1.625 6.067 1.00 72.25 81 ILE A CA 1
ATOM 602 C C . ILE A 1 81 ? -7.290 1.403 7.383 1.00 72.25 81 ILE A C 1
ATOM 604 O O . ILE A 1 81 ? -7.311 2.340 8.212 1.00 72.25 81 ILE A O 1
#

Mean predicted aligned error: 14.33 Å

Radius of gyration: 21.31 Å; Cα contacts (8 Å, |Δi|>4): 82; chains: 1; bounding box: 54×27×48 Å

Sequence (81 aa):
MSWKGVLRKAGIIGTDRSLEFSNQTRFRNNLLTKTTVSTINTTAAVALTSAQLLGELILRDPNGANRADTVPTATLLIAAI

Foldseek 3Di:
DDPVVVCVVVLNDDPDPPSVVPVVVVVVCPQQVAQAEAEDEDQEEDEDALVNVSNVHYHYDPNRDDYDYHYDDPVRNVVSD

Secondary structure (DSSP, 8-state):
--HHHHHHHTTSS-SSTTHHHHHHHHHHHHSS---EEEEE--SS-EEPPHHHHHTEEEEE-TT-TTPPEEPPPHHHHHTT-

Solvent-accessible surface area (backbone atoms only — not comparable to full-atom values): 5127 Å² total; per-residue (Å²): 136,56,69,70,59,53,36,40,76,68,62,74,52,61,98,52,86,66,64,68,48,62,62,55,55,54,57,63,63,65,66,75,77,62,82,38,83,38,78,44,87,58,62,62,65,46,76,48,52,48,69,50,62,68,10,76,38,71,49,67,48,87,85,34,85,86,56,53,79,41,77,61,57,69,67,56,45,58,77,70,98